Protein AF-A0A7C1JVH1-F1 (afdb_monomer_lite)

Foldseek 3Di:
DVVLVVVVLVQQADPVHRVHGDDDDDDDDPPDDDPAPDPVRVVVVVVVVVVVVVVVVVVVPPDDPDPDPDDDD

Sequence (73 aa):
MRTVQTFILRLLVNSAEPEALRGDLRAIPEGEAQPFPDEQALLALLRQIGLAKLRELAAASPDMTADTADTAD

Structure (mmCIF, N/CA/C/O backbone):
data_AF-A0A7C1JVH1-F1
#
_entry.id   AF-A0A7C1JVH1-F1
#
loop_
_atom_site.group_PDB
_atom_site.id
_atom_site.type_symbol
_atom_site.label_atom_id
_atom_site.label_alt_id
_atom_site.label_comp_id
_atom_site.label_asym_id
_atom_site.label_entity_id
_atom_site.label_seq_id
_atom_site.pdbx_PDB_ins_code
_atom_site.Cartn_x
_atom_site.Cartn_y
_atom_site.Cartn_z
_atom_site.occupancy
_atom_site.B_iso_or_equiv
_atom_site.auth_seq_id
_atom_site.auth_comp_id
_atom_site.auth_asym_id
_atom_site.auth_atom_id
_atom_site.pdbx_PDB_model_num
ATOM 1 N N . MET A 1 1 ? -2.846 15.855 -1.139 1.00 55.69 1 MET A N 1
ATOM 2 C CA . MET A 1 1 ? -3.523 14.644 -1.658 1.00 55.69 1 MET A CA 1
ATOM 3 C C . MET A 1 1 ? -3.096 14.226 -3.068 1.00 55.69 1 MET A C 1
ATOM 5 O O . MET A 1 1 ? -2.730 13.071 -3.223 1.00 55.69 1 MET A O 1
ATOM 9 N N . ARG A 1 2 ? -3.052 15.112 -4.084 1.00 58.88 2 ARG A N 1
ATOM 10 C CA . ARG A 1 2 ? -2.737 14.728 -5.488 1.00 58.88 2 ARG A CA 1
ATOM 11 C C . ARG A 1 2 ? -1.425 13.939 -5.665 1.00 58.88 2 ARG A C 1
ATOM 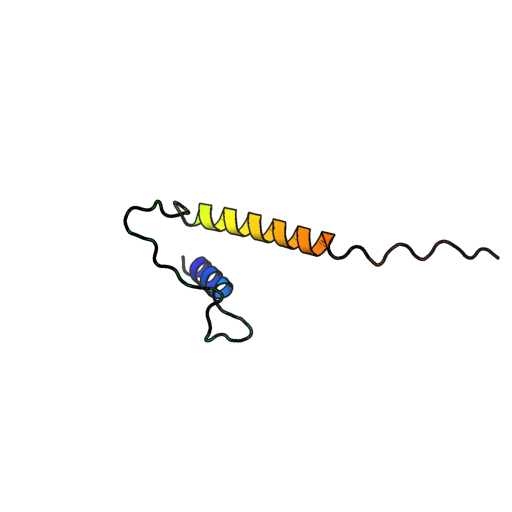13 O O . ARG A 1 2 ? -1.383 12.981 -6.421 1.00 58.88 2 ARG A O 1
ATOM 20 N N . THR A 1 3 ? -0.375 14.298 -4.925 1.00 61.69 3 THR A N 1
ATOM 21 C CA . THR A 1 3 ? 0.931 13.619 -4.980 1.00 61.69 3 THR A CA 1
ATOM 22 C C . THR A 1 3 ? 0.879 12.188 -4.438 1.00 61.69 3 THR A C 1
ATOM 24 O O . THR A 1 3 ? 1.408 11.279 -5.069 1.00 61.69 3 THR A O 1
ATOM 27 N N . VAL A 1 4 ? 0.213 11.971 -3.299 1.00 63.97 4 VAL A N 1
ATOM 28 C CA . VAL A 1 4 ? 0.106 10.652 -2.644 1.00 63.97 4 VAL A CA 1
ATOM 29 C C . VAL A 1 4 ? -0.697 9.687 -3.514 1.00 63.97 4 VAL A C 1
ATOM 31 O O . VAL A 1 4 ? -0.276 8.554 -3.726 1.00 63.97 4 VAL A O 1
ATOM 34 N N . GLN A 1 5 ? -1.790 10.170 -4.107 1.00 64.12 5 GLN A N 1
ATOM 35 C CA . GLN A 1 5 ? -2.641 9.397 -5.009 1.00 64.12 5 GLN A CA 1
ATOM 36 C C . GLN A 1 5 ? -1.860 8.869 -6.226 1.00 64.12 5 GLN A C 1
ATOM 38 O O . GLN A 1 5 ? -1.962 7.693 -6.566 1.00 64.12 5 GLN A O 1
ATOM 43 N N . THR A 1 6 ? -0.999 9.700 -6.824 1.00 68.44 6 THR A N 1
ATOM 44 C CA . THR A 1 6 ? -0.114 9.294 -7.927 1.00 68.44 6 THR A CA 1
ATOM 45 C C . THR A 1 6 ? 0.895 8.224 -7.507 1.00 68.44 6 THR A C 1
ATOM 47 O O . THR A 1 6 ? 1.173 7.307 -8.279 1.00 68.44 6 THR A O 1
ATOM 50 N N . PHE A 1 7 ? 1.456 8.317 -6.298 1.00 68.88 7 PHE A N 1
ATOM 51 C CA . PHE A 1 7 ? 2.387 7.304 -5.791 1.00 68.88 7 PHE A CA 1
ATOM 52 C C . PHE A 1 7 ? 1.693 5.970 -5.515 1.00 68.88 7 PHE A C 1
ATOM 54 O O . PHE A 1 7 ? 2.222 4.933 -5.906 1.00 68.88 7 PHE A O 1
ATOM 61 N N . ILE A 1 8 ? 0.501 5.993 -4.914 1.00 71.31 8 ILE A N 1
ATOM 62 C CA . ILE A 1 8 ? -0.302 4.785 -4.683 1.00 71.31 8 ILE A CA 1
ATOM 63 C C . ILE A 1 8 ? -0.645 4.118 -6.020 1.00 71.31 8 ILE A C 1
ATOM 65 O O . ILE A 1 8 ? -0.407 2.926 -6.186 1.00 71.31 8 ILE A O 1
ATOM 69 N N . LEU A 1 9 ? -1.109 4.887 -7.009 1.00 68.38 9 LEU A N 1
ATOM 70 C CA . LEU A 1 9 ? -1.401 4.355 -8.343 1.00 68.38 9 LEU A CA 1
ATOM 71 C C . LEU A 1 9 ? -0.157 3.761 -9.013 1.00 68.38 9 LEU A C 1
ATOM 73 O O . LEU A 1 9 ? -0.235 2.678 -9.573 1.00 68.38 9 LEU A O 1
ATOM 77 N N . ARG A 1 10 ? 1.015 4.398 -8.902 1.00 72.44 10 ARG A N 1
ATOM 78 C CA . ARG A 1 10 ? 2.274 3.842 -9.435 1.00 72.44 10 ARG A CA 1
ATOM 79 C C . ARG A 1 10 ? 2.708 2.536 -8.771 1.00 72.44 10 ARG A C 1
ATOM 81 O O . ARG A 1 10 ? 3.382 1.746 -9.419 1.00 72.44 10 ARG A O 1
ATOM 88 N N . LEU A 1 11 ? 2.361 2.319 -7.503 1.00 72.81 11 LEU A N 1
ATOM 89 C CA . LEU A 1 11 ? 2.617 1.046 -6.821 1.00 72.81 11 LEU A CA 1
ATOM 90 C C . LEU A 1 11 ? 1.670 -0.053 -7.310 1.00 72.81 11 LEU A C 1
ATOM 92 O O . LEU A 1 11 ? 2.073 -1.210 -7.412 1.00 72.81 11 LEU A O 1
ATOM 96 N N . LEU A 1 12 ? 0.428 0.321 -7.613 1.00 72.94 12 LEU A N 1
ATOM 97 C CA . LEU A 1 12 ? -0.606 -0.595 -8.074 1.00 72.94 12 LEU A CA 1
ATOM 98 C C . LEU A 1 12 ? -0.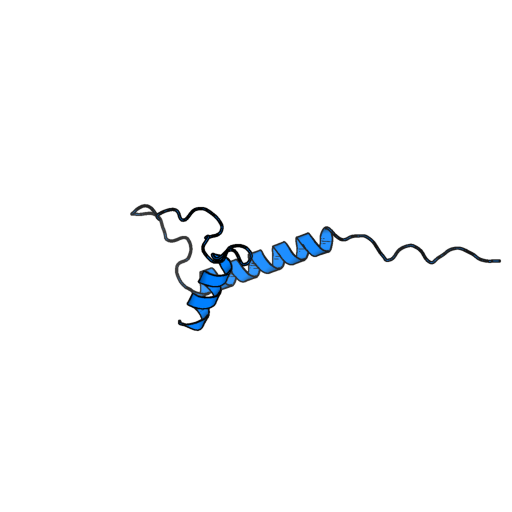515 -0.887 -9.571 1.00 72.94 12 LEU A C 1
ATOM 100 O O . LEU A 1 12 ? -0.987 -1.926 -9.991 1.00 72.94 12 LEU A O 1
ATOM 104 N N . VAL A 1 13 ? 0.082 -0.021 -10.385 1.00 73.88 13 VAL A N 1
ATOM 105 C CA . VAL A 1 13 ? 0.169 -0.207 -11.840 1.00 73.88 13 VAL A CA 1
ATOM 106 C C . VAL A 1 13 ? 1.411 -1.019 -12.215 1.00 73.88 13 VAL A C 1
ATOM 108 O O . VAL A 1 13 ? 2.517 -0.792 -11.714 1.00 73.88 13 VAL A O 1
ATOM 111 N N . ASN A 1 14 ? 1.259 -1.983 -13.123 1.00 70.94 14 ASN A N 1
ATOM 112 C CA . ASN A 1 14 ? 2.402 -2.666 -13.707 1.00 70.94 14 ASN A CA 1
ATOM 113 C C . ASN A 1 14 ? 3.131 -1.753 -14.700 1.00 70.94 14 ASN A C 1
ATOM 115 O O . ASN A 1 14 ? 2.618 -1.442 -15.759 1.00 70.94 14 ASN A O 1
ATOM 119 N N . SER A 1 15 ? 4.364 -1.339 -14.399 1.00 69.94 15 SER A N 1
ATOM 120 C CA . SER A 1 15 ? 5.148 -0.515 -15.328 1.00 69.94 15 SER A CA 1
ATOM 121 C C . SER A 1 15 ? 5.483 -1.202 -16.660 1.00 69.94 15 SER A C 1
ATOM 123 O O . SER A 1 15 ? 5.776 -0.496 -17.619 1.00 69.94 15 SER A O 1
ATOM 125 N N . ALA A 1 16 ? 5.426 -2.538 -16.738 1.00 75.69 16 ALA A N 1
ATOM 126 C CA . ALA A 1 16 ? 5.551 -3.278 -17.998 1.00 75.69 16 ALA A CA 1
ATOM 127 C C . ALA A 1 16 ? 4.215 -3.400 -18.759 1.00 75.69 16 ALA A C 1
ATOM 129 O O . ALA A 1 16 ? 4.218 -3.507 -19.979 1.00 75.69 16 ALA A O 1
ATOM 130 N N . GLU A 1 17 ? 3.088 -3.340 -18.045 1.00 72.62 17 GLU A N 1
ATOM 131 C CA . GLU A 1 17 ? 1.725 -3.407 -18.584 1.00 72.62 17 GLU A CA 1
ATOM 132 C C . GLU A 1 17 ? 0.861 -2.366 -17.858 1.00 72.62 17 GLU A C 1
ATOM 134 O O . GLU A 1 17 ? 0.186 -2.688 -16.880 1.00 72.62 17 GLU A O 1
ATOM 139 N N . PRO A 1 18 ? 0.913 -1.089 -18.271 1.00 69.94 18 PRO A N 1
ATOM 140 C CA . PRO A 1 18 ? 0.308 0.015 -17.521 1.00 69.94 18 PRO A CA 1
ATOM 141 C C . PRO A 1 18 ? -1.225 -0.052 -17.448 1.00 69.94 18 PRO A C 1
ATOM 143 O O . PRO A 1 18 ? -1.829 0.601 -16.599 1.00 69.94 18 PRO A O 1
ATOM 146 N N . GLU A 1 19 ? -1.838 -0.863 -18.311 1.00 75.12 19 GLU A N 1
ATOM 147 C CA . GLU A 1 19 ? -3.263 -1.208 -18.309 1.00 75.12 19 GLU A CA 1
ATOM 148 C C . GLU A 1 19 ? -3.638 -2.152 -17.143 1.00 75.12 19 GLU A C 1
ATOM 150 O O . GLU A 1 19 ? -4.808 -2.259 -16.777 1.00 75.12 19 GLU A O 1
ATOM 155 N N . ALA A 1 20 ? -2.658 -2.872 -16.582 1.00 70.12 20 ALA A N 1
ATOM 156 C CA . ALA A 1 20 ? -2.854 -3.938 -15.609 1.00 70.12 20 ALA A CA 1
ATOM 157 C C . ALA A 1 20 ? -2.448 -3.501 -14.195 1.00 70.12 20 ALA A C 1
ATOM 159 O O . ALA A 1 20 ? -1.374 -2.933 -13.958 1.00 70.12 20 ALA A O 1
ATOM 160 N N . LEU A 1 21 ? -3.308 -3.817 -13.225 1.00 70.62 21 LEU A N 1
ATOM 161 C CA . LEU A 1 21 ? -2.993 -3.649 -11.813 1.00 70.62 21 LEU A CA 1
ATOM 162 C C . LEU A 1 21 ? -2.202 -4.856 -11.291 1.00 70.62 21 LEU A C 1
ATOM 164 O O . LEU A 1 21 ? -2.449 -6.002 -11.660 1.00 70.62 21 LEU A O 1
ATOM 168 N N . ARG A 1 22 ? -1.234 -4.593 -10.416 1.00 73.19 22 ARG A N 1
ATOM 169 C CA . ARG A 1 22 ? -0.457 -5.594 -9.691 1.00 73.19 22 ARG A CA 1
ATOM 170 C C . ARG A 1 22 ? -1.293 -6.123 -8.527 1.00 73.19 22 ARG A C 1
ATOM 172 O O . ARG A 1 22 ? -1.589 -5.379 -7.594 1.00 73.19 22 ARG A O 1
ATOM 179 N N . GLY A 1 23 ? -1.575 -7.423 -8.554 1.00 72.56 23 GLY A N 1
ATOM 180 C CA . GLY A 1 23 ? -2.315 -8.125 -7.503 1.00 72.56 23 GLY A CA 1
ATOM 181 C C . GLY A 1 23 ? -3.833 -7.968 -7.612 1.00 72.56 23 GLY A C 1
ATOM 182 O O . GLY A 1 23 ? -4.343 -7.285 -8.496 1.00 72.56 23 GLY A O 1
ATOM 183 N N . ASP A 1 24 ? -4.553 -8.612 -6.695 1.00 70.75 24 ASP A N 1
ATOM 184 C CA . ASP A 1 24 ? -6.015 -8.602 -6.681 1.00 70.75 24 ASP A CA 1
ATOM 185 C C . ASP A 1 24 ? -6.546 -7.468 -5.798 1.00 70.75 24 ASP A C 1
ATOM 187 O O . ASP A 1 24 ? -6.259 -7.408 -4.598 1.00 70.75 24 ASP A O 1
ATOM 191 N N . LEU A 1 25 ? -7.377 -6.590 -6.368 1.00 69.12 25 LEU A N 1
ATOM 192 C CA . LEU A 1 25 ? -8.162 -5.644 -5.579 1.00 69.12 25 LEU A CA 1
ATOM 193 C C . LEU A 1 25 ? -9.286 -6.403 -4.870 1.00 69.12 25 LEU A C 1
ATOM 195 O O . LEU A 1 25 ? -10.282 -6.785 -5.484 1.00 69.12 25 LEU A O 1
ATOM 199 N N . ARG A 1 26 ? -9.133 -6.619 -3.565 1.00 68.88 26 ARG A N 1
ATOM 200 C CA . ARG A 1 26 ? -10.195 -7.181 -2.727 1.00 68.88 26 ARG A CA 1
ATOM 201 C C . ARG A 1 26 ? -11.035 -6.058 -2.137 1.00 68.88 26 ARG A C 1
ATOM 203 O O . ARG A 1 26 ? -10.493 -5.077 -1.630 1.00 68.88 26 ARG A O 1
ATOM 210 N N . ALA A 1 27 ? -12.354 -6.216 -2.193 1.00 69.38 27 ALA A N 1
ATOM 211 C CA . ALA A 1 27 ? -13.255 -5.357 -1.439 1.00 69.38 27 ALA A CA 1
ATOM 212 C C . ALA A 1 27 ? -12.964 -5.518 0.060 1.00 69.38 27 ALA A C 1
ATOM 214 O O . ALA A 1 27 ? -12.750 -6.638 0.528 1.00 69.38 27 ALA A O 1
ATOM 215 N N . ILE A 1 28 ? -12.950 -4.408 0.796 1.00 70.69 28 ILE A N 1
ATOM 216 C CA . ILE A 1 28 ? -12.889 -4.451 2.258 1.00 70.69 28 ILE A CA 1
ATOM 217 C C . ILE A 1 28 ? -14.303 -4.802 2.737 1.00 70.69 28 ILE A C 1
ATOM 219 O O . ILE A 1 28 ? -15.231 -4.053 2.417 1.00 70.69 28 ILE A O 1
ATOM 223 N N . PRO A 1 29 ? -14.505 -5.935 3.428 1.00 74.75 29 PRO A N 1
ATOM 224 C CA . PRO A 1 29 ? -15.824 -6.321 3.909 1.00 74.75 29 PRO A CA 1
ATOM 225 C C . PRO A 1 29 ? -16.342 -5.318 4.949 1.00 74.75 29 PRO A C 1
ATOM 227 O O . PRO A 1 29 ? -15.581 -4.744 5.733 1.00 74.75 29 PRO A O 1
ATOM 230 N N . GLU A 1 30 ? -17.656 -5.092 4.945 1.00 75.25 30 GLU A N 1
ATOM 231 C CA . GLU A 1 30 ? -18.298 -4.167 5.878 1.00 75.25 30 GLU A CA 1
ATOM 232 C C . GLU A 1 30 ? -18.073 -4.617 7.328 1.00 75.25 30 GLU A C 1
ATOM 234 O O . GLU A 1 30 ? -18.352 -5.757 7.694 1.00 75.25 30 GLU A O 1
ATOM 239 N N . GLY A 1 31 ? -17.571 -3.703 8.160 1.00 74.31 31 GLY A N 1
ATOM 240 C CA . GLY A 1 31 ? -17.316 -3.951 9.581 1.00 74.31 31 GLY A CA 1
ATOM 241 C C . GLY A 1 31 ? -15.890 -4.386 9.920 1.00 74.31 31 GLY A C 1
ATOM 242 O O . GLY A 1 31 ? -15.556 -4.436 11.104 1.00 74.31 31 GLY A O 1
ATOM 243 N N . GLU A 1 32 ? -15.023 -4.637 8.934 1.00 72.31 32 GLU A N 1
ATOM 244 C CA . GLU A 1 32 ? -13.595 -4.798 9.208 1.00 72.31 32 GLU A CA 1
ATOM 245 C C . GLU A 1 32 ? -12.922 -3.443 9.438 1.00 72.31 32 GLU A C 1
ATOM 247 O O . GLU A 1 32 ? -13.170 -2.457 8.738 1.00 72.31 32 GLU A O 1
ATOM 252 N N . ALA A 1 33 ? -12.049 -3.395 10.447 1.00 68.62 33 ALA A N 1
ATOM 253 C CA . ALA A 1 33 ? -11.226 -2.225 10.695 1.00 68.62 33 ALA A CA 1
ATOM 254 C C . ALA A 1 33 ? -10.352 -1.971 9.464 1.00 68.62 33 ALA A C 1
ATOM 256 O O . ALA A 1 33 ? -9.619 -2.856 9.016 1.00 68.62 33 ALA A O 1
ATOM 257 N N . GLN A 1 34 ? -10.424 -0.754 8.926 1.00 69.06 34 GLN A N 1
ATOM 258 C CA . GLN A 1 34 ? -9.546 -0.350 7.841 1.00 69.06 34 GLN A CA 1
ATOM 259 C C . GLN A 1 34 ? -8.092 -0.571 8.299 1.00 69.06 34 GLN A C 1
ATOM 261 O O . GLN A 1 34 ? -7.729 -0.111 9.385 1.00 69.06 34 GLN A O 1
ATOM 266 N N . PRO A 1 35 ? -7.256 -1.282 7.520 1.00 71.38 35 PRO A N 1
ATOM 267 C CA . PRO A 1 35 ? -5.934 -1.729 7.974 1.00 71.38 35 PRO A CA 1
ATOM 268 C C . PRO A 1 35 ? -4.983 -0.580 8.337 1.00 71.38 35 PRO A C 1
ATOM 270 O O . PRO A 1 35 ? -3.952 -0.795 8.971 1.00 71.38 35 PRO A O 1
ATOM 273 N N . PHE A 1 36 ? -5.324 0.644 7.947 1.00 76.94 36 PHE A N 1
ATOM 274 C CA . PHE A 1 36 ? -4.627 1.865 8.308 1.00 76.94 36 PHE A CA 1
ATOM 275 C C . PHE A 1 36 ? -5.668 2.959 8.596 1.00 76.94 36 PHE A C 1
ATOM 277 O O . PHE A 1 36 ? -6.571 3.159 7.781 1.00 76.94 36 PHE A O 1
ATOM 284 N N . PRO A 1 37 ? -5.549 3.670 9.731 1.00 74.38 37 PRO A N 1
ATOM 285 C CA . PRO A 1 37 ? -6.512 4.689 10.147 1.00 74.38 37 PRO A CA 1
ATOM 286 C C . PRO A 1 37 ? -6.382 6.008 9.370 1.00 74.38 37 PRO A C 1
ATOM 288 O O . PRO A 1 37 ? -7.327 6.793 9.347 1.00 74.38 37 PRO A O 1
ATOM 291 N N . ASP A 1 38 ? -5.228 6.270 8.742 1.00 75.69 38 ASP A N 1
ATOM 292 C CA . ASP A 1 38 ? -4.968 7.482 7.962 1.00 75.69 38 ASP A CA 1
ATOM 293 C C . ASP A 1 38 ? -3.853 7.294 6.907 1.00 75.69 38 ASP A C 1
ATOM 295 O O . ASP A 1 38 ? -3.177 6.261 6.833 1.00 75.69 38 ASP A O 1
ATOM 299 N N . GLU A 1 39 ? -3.655 8.320 6.068 1.00 73.69 39 GLU A N 1
ATOM 300 C CA . GLU A 1 39 ? -2.635 8.339 5.009 1.00 73.69 39 GLU A CA 1
ATOM 301 C C . GLU A 1 39 ? -1.194 8.234 5.546 1.00 73.69 39 GLU A C 1
ATOM 303 O O . GLU A 1 39 ? -0.321 7.688 4.867 1.00 73.69 39 GLU A O 1
ATOM 308 N N . GLN A 1 40 ? -0.918 8.763 6.743 1.00 79.12 40 GLN A N 1
ATOM 309 C CA . GLN A 1 40 ? 0.425 8.768 7.333 1.00 79.12 40 GLN A CA 1
ATOM 310 C C . GLN A 1 40 ? 0.803 7.382 7.848 1.00 79.12 40 GLN A C 1
ATOM 312 O O . GLN A 1 40 ? 1.932 6.941 7.630 1.00 79.12 40 GLN A O 1
ATOM 317 N N . ALA A 1 41 ? -0.144 6.672 8.462 1.00 80.00 41 ALA A N 1
ATOM 318 C CA . ALA A 1 41 ? 0.020 5.290 8.891 1.00 80.00 41 ALA A CA 1
ATOM 319 C C . ALA A 1 41 ? 0.317 4.370 7.697 1.00 80.00 41 ALA A C 1
ATOM 321 O O . ALA A 1 41 ? 1.256 3.571 7.748 1.00 80.00 41 ALA A O 1
ATOM 322 N N . LEU A 1 42 ? -0.403 4.547 6.582 1.00 79.44 42 LEU A N 1
ATOM 323 C CA . LEU A 1 42 ? -0.116 3.835 5.334 1.00 79.44 42 LEU A CA 1
ATOM 324 C C . LEU A 1 42 ? 1.288 4.166 4.803 1.00 79.44 42 LEU A C 1
ATOM 326 O O . LEU A 1 42 ? 2.054 3.266 4.455 1.00 79.44 42 LEU A O 1
ATOM 330 N N . LEU A 1 43 ? 1.655 5.449 4.756 1.00 77.00 43 LEU A N 1
ATOM 331 C CA . LEU A 1 43 ? 2.960 5.871 4.246 1.00 77.00 43 LEU A CA 1
ATOM 332 C C . LEU A 1 43 ? 4.119 5.340 5.104 1.00 77.00 43 LEU A C 1
ATOM 334 O O . LEU A 1 43 ? 5.150 4.934 4.561 1.00 77.00 43 LEU A O 1
ATOM 338 N N . ALA A 1 44 ? 3.961 5.327 6.428 1.00 81.06 44 ALA A N 1
ATOM 339 C CA . ALA A 1 44 ? 4.942 4.777 7.357 1.00 81.06 44 ALA A CA 1
ATOM 340 C C . ALA A 1 44 ? 5.160 3.276 7.117 1.00 81.06 44 ALA A C 1
ATOM 342 O O . ALA A 1 44 ? 6.307 2.837 6.997 1.00 81.06 44 ALA A O 1
ATOM 343 N N . LEU A 1 45 ? 4.074 2.516 6.947 1.00 79.94 45 LEU A N 1
ATOM 344 C CA . LEU A 1 45 ? 4.132 1.086 6.649 1.00 79.94 45 LEU A CA 1
ATOM 345 C C . LEU A 1 45 ? 4.820 0.811 5.303 1.00 79.94 45 LEU A C 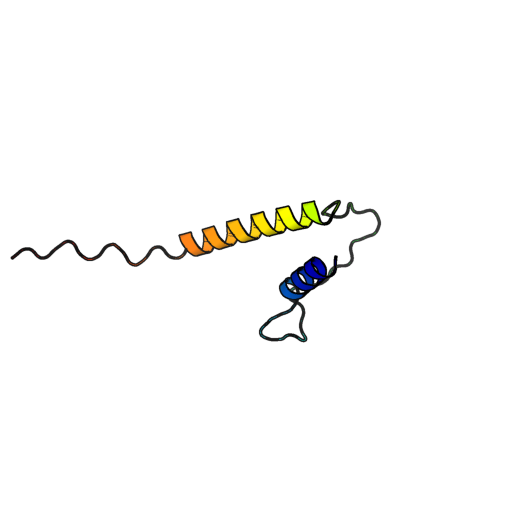1
ATOM 347 O O . LEU A 1 45 ? 5.723 -0.023 5.223 1.00 79.94 45 LEU A O 1
ATOM 351 N N . LEU A 1 46 ? 4.462 1.556 4.252 1.00 78.75 46 LEU A N 1
ATOM 352 C CA . LEU A 1 46 ? 5.089 1.421 2.931 1.00 78.75 46 LEU A CA 1
ATOM 353 C C . LEU A 1 46 ? 6.598 1.697 2.979 1.00 78.75 46 LEU A C 1
ATOM 355 O O . LEU A 1 46 ? 7.378 0.984 2.345 1.00 78.75 46 LEU A O 1
ATOM 359 N N . ARG A 1 47 ? 7.032 2.694 3.762 1.00 80.94 47 ARG A N 1
ATOM 360 C CA . ARG A 1 47 ? 8.460 2.983 3.974 1.00 80.94 47 ARG A CA 1
ATOM 361 C C . ARG A 1 47 ? 9.174 1.845 4.698 1.00 80.94 47 ARG A C 1
ATOM 363 O O . ARG A 1 47 ? 10.284 1.495 4.304 1.00 80.94 47 ARG A O 1
ATOM 370 N N . GLN A 1 48 ? 8.552 1.258 5.721 1.00 82.12 48 GLN A N 1
ATOM 371 C CA . GLN A 1 48 ? 9.120 0.120 6.448 1.00 82.12 48 GLN A CA 1
ATOM 372 C C . GLN A 1 48 ? 9.291 -1.104 5.542 1.00 82.12 48 GLN A C 1
ATOM 374 O O . GLN A 1 48 ? 10.378 -1.680 5.502 1.00 82.12 48 GLN A O 1
ATOM 379 N N . ILE A 1 49 ? 8.258 -1.460 4.772 1.00 81.75 49 ILE A N 1
ATOM 380 C CA . ILE A 1 49 ? 8.296 -2.597 3.839 1.00 81.75 49 ILE A CA 1
ATOM 381 C C . ILE A 1 49 ? 9.336 -2.357 2.738 1.00 81.75 49 ILE A C 1
ATOM 383 O O . ILE A 1 49 ? 10.136 -3.242 2.441 1.00 81.75 49 IL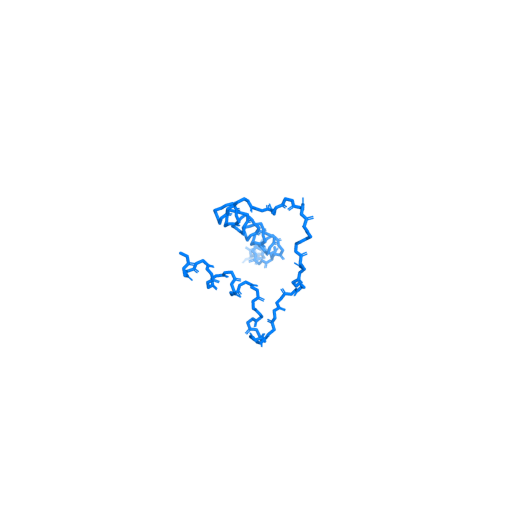E A O 1
ATOM 387 N N . GLY A 1 50 ? 9.368 -1.152 2.158 1.00 80.56 50 GLY A N 1
ATOM 388 C CA . GLY A 1 50 ? 10.353 -0.788 1.138 1.00 80.56 50 GLY A CA 1
ATOM 389 C C . GLY A 1 50 ? 11.792 -0.898 1.646 1.00 80.56 50 GLY A C 1
ATOM 390 O O . GLY A 1 50 ? 12.642 -1.474 0.969 1.00 80.56 50 GLY A O 1
ATOM 391 N N . LEU A 1 51 ? 12.063 -0.417 2.864 1.00 75.62 51 LEU A N 1
ATOM 392 C CA . LEU A 1 51 ? 13.384 -0.519 3.486 1.00 75.62 51 LEU A CA 1
ATOM 393 C C . LEU A 1 51 ? 13.767 -1.973 3.799 1.00 75.62 51 LEU A C 1
ATOM 395 O O . LEU A 1 51 ? 14.919 -2.354 3.602 1.00 75.62 51 LEU A O 1
ATOM 399 N N . ALA A 1 52 ? 12.817 -2.787 4.265 1.00 77.12 52 ALA A N 1
ATOM 400 C CA . ALA A 1 52 ? 13.041 -4.209 4.514 1.00 77.12 52 ALA A CA 1
ATOM 401 C C . ALA A 1 52 ? 13.391 -4.958 3.219 1.00 77.12 52 ALA A C 1
ATOM 403 O O . ALA A 1 52 ? 14.377 -5.689 3.185 1.00 77.12 52 ALA A O 1
ATOM 404 N N . LYS A 1 53 ? 12.660 -4.697 2.130 1.00 77.19 53 LYS A N 1
ATOM 405 C CA . LYS A 1 53 ? 12.902 -5.330 0.829 1.00 77.19 53 LYS A CA 1
ATOM 406 C C . LYS A 1 53 ? 14.229 -4.908 0.196 1.00 77.19 53 LYS A C 1
ATOM 408 O O . LYS A 1 53 ? 14.922 -5.732 -0.387 1.00 77.19 53 LYS A O 1
ATOM 413 N N . LEU A 1 54 ? 14.619 -3.641 0.346 1.00 71.31 54 LEU A N 1
ATOM 414 C CA . LEU A 1 54 ? 15.941 -3.170 -0.082 1.00 71.31 54 LEU A CA 1
ATOM 415 C C . LEU A 1 54 ? 17.073 -3.856 0.695 1.00 71.31 54 LEU A C 1
ATOM 417 O O . LEU A 1 54 ? 18.097 -4.188 0.107 1.00 71.31 54 LEU A O 1
ATOM 421 N N . ARG A 1 55 ? 16.886 -4.102 1.997 1.00 74.88 55 ARG A N 1
ATOM 422 C CA . ARG A 1 55 ? 17.855 -4.849 2.815 1.00 74.88 55 ARG A CA 1
ATOM 423 C C . ARG A 1 55 ? 17.938 -6.318 2.419 1.00 74.88 55 ARG A C 1
ATOM 425 O O . ARG A 1 55 ? 19.037 -6.848 2.360 1.00 74.88 55 ARG A O 1
ATOM 432 N N . GLU A 1 56 ? 16.808 -6.952 2.128 1.00 79.06 56 GLU A N 1
ATOM 433 C CA . GLU A 1 56 ? 16.756 -8.330 1.630 1.00 79.06 56 GLU A CA 1
ATOM 434 C C . GLU A 1 56 ? 17.504 -8.468 0.297 1.00 79.06 56 GLU A C 1
ATOM 436 O O . GLU A 1 56 ? 18.362 -9.332 0.162 1.00 79.06 56 GLU A O 1
ATOM 441 N N . LEU A 1 57 ? 17.265 -7.556 -0.653 1.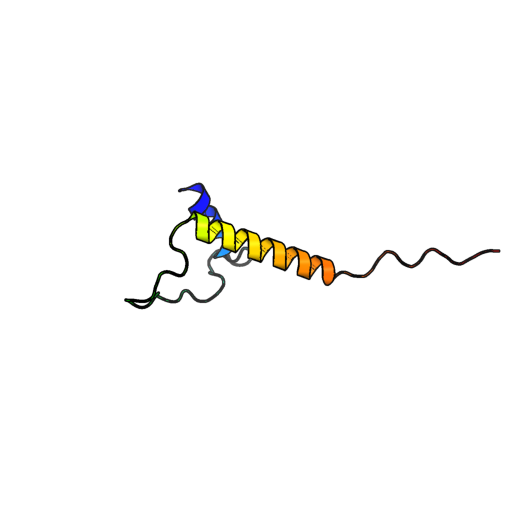00 73.62 57 LEU A N 1
ATOM 442 C CA . LEU A 1 57 ? 17.979 -7.519 -1.935 1.00 73.62 57 LEU A CA 1
ATOM 443 C C . LEU A 1 57 ? 19.487 -7.269 -1.768 1.00 73.62 57 LEU A C 1
ATOM 445 O O . LEU A 1 57 ? 20.289 -7.849 -2.500 1.00 73.62 57 LEU A O 1
ATOM 449 N N . ALA A 1 58 ? 19.877 -6.432 -0.801 1.00 73.62 58 ALA A N 1
ATOM 450 C CA . ALA A 1 58 ? 21.280 -6.179 -0.482 1.00 73.62 58 ALA A CA 1
ATOM 451 C C . ALA A 1 58 ? 21.956 -7.395 0.175 1.00 73.62 58 ALA A C 1
ATOM 453 O O . ALA A 1 58 ? 23.095 -7.709 -0.150 1.00 73.62 58 ALA A O 1
ATOM 454 N N . ALA A 1 59 ? 21.253 -8.111 1.057 1.00 78.75 59 ALA A N 1
ATOM 455 C CA . ALA A 1 59 ? 21.746 -9.343 1.674 1.00 78.75 59 ALA A CA 1
ATOM 456 C C . ALA A 1 59 ? 21.797 -10.523 0.685 1.00 78.75 59 ALA A C 1
ATOM 458 O O . ALA A 1 59 ? 22.634 -11.409 0.828 1.00 78.75 59 ALA A O 1
ATOM 459 N N . ALA A 1 60 ? 20.927 -10.519 -0.329 1.00 75.75 60 ALA A N 1
ATOM 460 C CA . ALA A 1 60 ? 20.884 -11.515 -1.397 1.00 75.75 60 ALA A CA 1
ATOM 461 C C . ALA A 1 60 ? 21.947 -11.304 -2.493 1.00 75.75 60 ALA A C 1
ATOM 463 O O . ALA A 1 60 ? 22.060 -12.141 -3.385 1.00 75.75 60 ALA A O 1
ATOM 464 N N . SER A 1 61 ? 22.747 -10.232 -2.418 1.00 62.22 61 SER A N 1
ATOM 465 C CA . SER A 1 61 ? 23.916 -10.014 -3.284 1.00 62.22 61 SER A CA 1
ATOM 466 C C . SER A 1 61 ? 25.232 -10.073 -2.486 1.00 62.22 61 SER A C 1
ATOM 468 O O . SER A 1 61 ? 25.842 -9.025 -2.271 1.00 62.22 61 SER A O 1
ATOM 470 N N . PRO A 1 62 ? 25.696 -11.252 -2.015 1.00 65.25 62 PRO A N 1
ATOM 471 C CA . PRO A 1 62 ? 26.921 -11.357 -1.232 1.00 65.25 62 PRO A CA 1
ATOM 472 C C . PRO A 1 62 ? 28.117 -11.829 -2.075 1.00 65.25 62 PRO A C 1
ATOM 474 O O . PRO A 1 62 ? 28.878 -12.664 -1.607 1.00 65.25 62 PRO A O 1
ATOM 477 N N . ASP A 1 63 ? 28.299 -11.336 -3.303 1.00 60.25 63 ASP A N 1
ATOM 478 C CA . ASP A 1 63 ? 29.510 -11.655 -4.067 1.00 60.25 63 ASP A CA 1
ATOM 479 C C . ASP A 1 63 ? 29.942 -10.490 -4.954 1.00 60.25 63 ASP A C 1
ATOM 481 O O . ASP A 1 63 ? 29.278 -10.172 -5.940 1.00 60.25 63 ASP A O 1
ATOM 485 N N . MET A 1 64 ? 31.031 -9.826 -4.545 1.00 57.72 64 MET A N 1
ATOM 486 C CA . MET A 1 64 ? 32.187 -9.471 -5.390 1.00 57.72 64 MET A CA 1
ATOM 487 C C . MET A 1 64 ? 33.189 -8.595 -4.609 1.00 57.72 64 MET A C 1
ATOM 489 O O . MET A 1 64 ? 33.519 -7.504 -5.051 1.00 57.72 64 MET A O 1
ATOM 493 N N . THR A 1 65 ? 33.682 -9.030 -3.441 1.00 55.78 65 THR A N 1
ATOM 494 C CA . THR A 1 65 ? 34.901 -8.450 -2.825 1.00 55.78 65 THR A CA 1
ATOM 495 C C . THR A 1 65 ? 35.582 -9.457 -1.891 1.00 55.78 65 THR A C 1
ATOM 497 O O . THR A 1 65 ? 35.689 -9.223 -0.689 1.00 55.78 65 THR A O 1
ATOM 500 N N . ALA A 1 66 ? 36.016 -10.602 -2.406 1.00 56.59 66 ALA A N 1
ATOM 501 C CA . ALA A 1 66 ? 36.955 -11.458 -1.681 1.00 56.59 66 ALA A CA 1
ATOM 502 C C . ALA A 1 66 ? 37.782 -12.313 -2.647 1.00 56.59 66 ALA A C 1
ATOM 504 O O . ALA A 1 66 ? 37.908 -13.513 -2.452 1.00 56.59 66 ALA A O 1
ATOM 505 N N . ASP A 1 67 ? 38.334 -11.706 -3.699 1.00 53.59 67 ASP A N 1
ATOM 506 C CA . ASP A 1 67 ? 39.418 -12.349 -4.442 1.00 53.59 67 ASP A CA 1
ATOM 507 C C . ASP A 1 67 ? 40.386 -11.301 -4.997 1.00 53.59 67 ASP A C 1
ATOM 509 O O . ASP A 1 67 ? 40.270 -10.858 -6.129 1.00 53.59 67 ASP A O 1
ATOM 513 N N . THR A 1 68 ? 41.282 -10.823 -4.134 1.00 57.12 68 THR A N 1
ATOM 514 C CA . THR A 1 68 ? 42.578 -10.222 -4.504 1.00 57.12 68 THR A CA 1
ATOM 515 C C . THR A 1 68 ? 43.433 -10.216 -3.241 1.00 57.12 68 THR A C 1
ATOM 517 O O . THR A 1 68 ? 43.663 -9.171 -2.634 1.00 57.12 68 THR A O 1
ATOM 520 N N . ALA A 1 69 ? 43.829 -11.396 -2.775 1.00 59.50 69 ALA A N 1
ATOM 521 C CA . ALA A 1 69 ? 44.872 -11.518 -1.762 1.00 59.50 69 ALA A CA 1
ATOM 522 C C . ALA A 1 69 ? 45.521 -12.904 -1.801 1.00 59.50 69 ALA A C 1
ATOM 524 O O . ALA A 1 69 ? 45.536 -13.574 -0.780 1.00 59.50 69 ALA A O 1
ATOM 525 N N . ASP A 1 70 ? 46.049 -13.331 -2.951 1.00 56.81 70 ASP A N 1
ATOM 526 C CA . ASP A 1 70 ? 47.270 -14.142 -2.945 1.00 56.81 70 ASP A CA 1
ATOM 527 C C . ASP A 1 70 ? 47.873 -14.253 -4.348 1.00 56.81 70 ASP A C 1
ATOM 529 O O . AS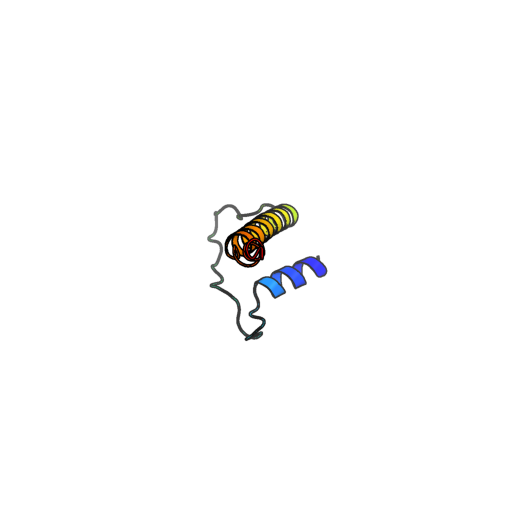P A 1 70 ? 47.303 -14.886 -5.229 1.00 56.81 70 ASP A O 1
ATOM 533 N N . THR A 1 71 ? 49.015 -13.611 -4.573 1.00 52.06 71 THR A N 1
ATOM 534 C CA . THR A 1 71 ? 50.122 -14.143 -5.383 1.00 52.06 71 THR A CA 1
ATOM 535 C C . THR A 1 71 ? 51.320 -13.269 -5.036 1.00 52.06 71 THR A C 1
ATOM 537 O O . THR A 1 71 ? 51.556 -12.221 -5.636 1.00 52.06 71 THR A O 1
ATOM 540 N N . ALA A 1 72 ? 52.011 -13.668 -3.973 1.00 60.56 72 ALA A N 1
ATOM 541 C CA . ALA A 1 72 ? 53.406 -13.324 -3.784 1.00 60.56 72 ALA A CA 1
ATOM 542 C C . ALA A 1 72 ? 54.248 -14.204 -4.721 1.00 60.56 72 ALA A C 1
ATOM 544 O O . ALA A 1 72 ? 54.140 -15.426 -4.638 1.00 60.56 72 ALA A O 1
ATOM 545 N N . ASP A 1 73 ? 55.057 -13.583 -5.579 1.00 58.00 73 ASP A N 1
ATOM 546 C CA . ASP A 1 73 ? 56.393 -14.066 -5.963 1.00 58.00 73 ASP A CA 1
ATOM 547 C C . ASP A 1 73 ? 57.265 -12.873 -6.389 1.00 58.00 73 ASP A C 1
ATOM 549 O O . ASP A 1 73 ? 56.778 -12.042 -7.197 1.00 58.00 73 ASP A O 1
#

Secondary structure (DSSP, 8-state):
-HHHHHHHHHHHEETTEEEEESS--PPPPTTSPPS-SSHHHHHHHHHHHHHHHHHHHHHT---SSS-------

Radius of gyration: 20.51 Å; chains: 1; bounding box: 75×29×29 Å

pLDDT: mean 70.44, std 7.65, range [52.06, 82.12]